Protein AF-A0A6I2U4J9-F1 (afdb_monomer)

Secondary structure (DSSP, 8-state):
-HHHHHHHHHHHHHHHHHHHTT-TTS-HHHHHHHHHHHHHHHBS-TT-EEEEEPTTSSSEEEEEEHHHHHHHHHTPPSSEEEEEEEEEE-SSSS--EEEEEEEEEE-

Sequence (107 aa):
MKDQQAYMGTVKEMIEKLNSILDENINEDERINLSQSLLSEIFASPQAKVKTMDSTGKTVVSTETAEDFMLRLATMKPHKKIVGMSYKKTNGENFKLTELTVKIKQL

pLDDT: mean 87.15, std 12.12, range [46.25, 98.25]

Structure (mmCIF, N/CA/C/O backbone):
data_AF-A0A6I2U4J9-F1
#
_entry.id   AF-A0A6I2U4J9-F1
#
loop_
_atom_site.group_PDB
_atom_site.id
_atom_site.type_symbol
_atom_site.label_atom_id
_atom_site.label_alt_id
_atom_site.label_comp_id
_atom_site.label_asym_id
_atom_site.label_entity_id
_atom_site.label_seq_id
_atom_site.pdbx_PDB_ins_code
_atom_site.Cartn_x
_atom_site.Cartn_y
_atom_site.Cartn_z
_atom_site.occupancy
_atom_site.B_iso_or_equiv
_atom_site.auth_seq_id
_atom_site.auth_comp_id
_atom_site.auth_asym_id
_atom_site.auth_atom_id
_atom_site.pdbx_PDB_model_num
ATOM 1 N N . MET A 1 1 ? 3.407 21.865 16.594 1.00 50.59 1 MET A N 1
ATOM 2 C CA . MET A 1 1 ? 4.703 21.755 15.877 1.00 50.59 1 MET A CA 1
ATOM 3 C C . MET A 1 1 ? 5.328 20.362 16.002 1.00 50.59 1 MET A C 1
ATOM 5 O O . MET A 1 1 ? 5.630 19.794 14.965 1.00 50.59 1 MET A O 1
ATOM 9 N N . LYS A 1 2 ? 5.449 19.760 17.201 1.00 46.25 2 LYS A N 1
ATOM 10 C CA . LYS A 1 2 ? 5.971 18.380 17.365 1.00 46.25 2 LYS A CA 1
ATOM 11 C C . LYS A 1 2 ? 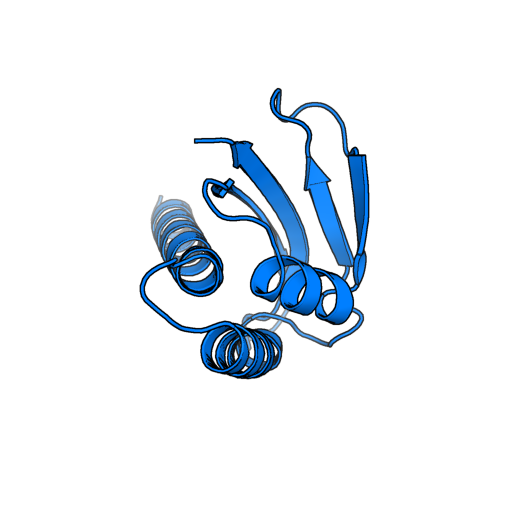5.154 17.306 16.618 1.00 46.25 2 LYS A C 1
ATOM 13 O O . LYS A 1 2 ? 5.739 16.467 15.941 1.00 46.25 2 LYS A O 1
ATOM 18 N N . ASP A 1 3 ? 3.824 17.402 16.636 1.0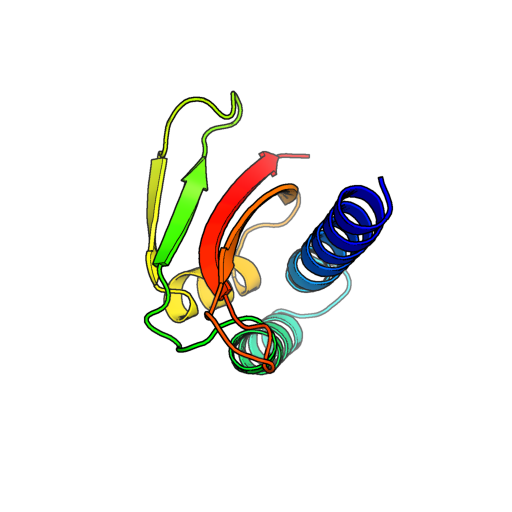0 53.34 3 ASP A N 1
ATOM 19 C CA . ASP A 1 3 ? 2.949 16.404 15.993 1.00 53.34 3 ASP A CA 1
ATOM 20 C C . ASP A 1 3 ? 3.007 16.435 14.458 1.00 53.34 3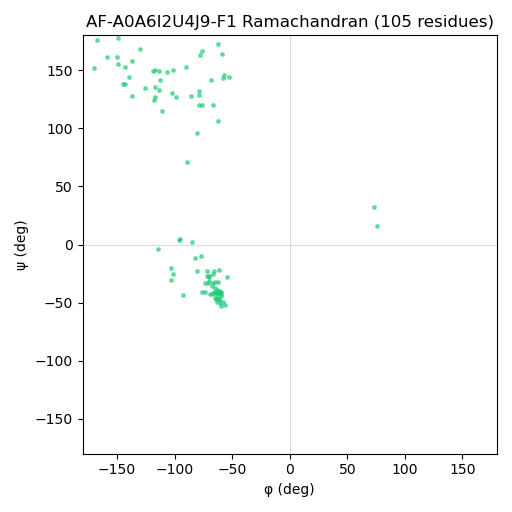 ASP A C 1
ATOM 22 O O . ASP A 1 3 ? 2.901 15.398 13.812 1.00 53.34 3 ASP A O 1
ATOM 26 N N . GLN A 1 4 ? 3.244 17.609 13.858 1.00 49.78 4 GLN A N 1
ATOM 27 C CA . GLN A 1 4 ? 3.431 17.743 12.406 1.00 49.78 4 GLN A CA 1
ATOM 28 C C . GLN A 1 4 ? 4.764 17.144 11.939 1.00 49.78 4 GLN A C 1
ATOM 30 O O . GLN A 1 4 ? 4.838 16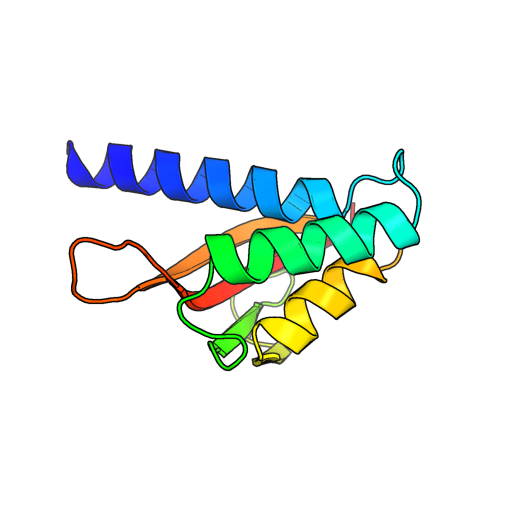.596 10.843 1.00 49.78 4 GLN A O 1
ATOM 35 N N . GLN A 1 5 ? 5.806 17.217 12.768 1.00 49.19 5 GLN A N 1
ATOM 36 C CA . GLN A 1 5 ? 7.131 16.694 12.442 1.00 49.19 5 GLN A CA 1
ATOM 37 C C . GLN A 1 5 ? 7.172 15.162 12.565 1.00 49.19 5 GLN A C 1
ATOM 39 O O . GLN A 1 5 ? 7.677 14.494 11.665 1.00 49.19 5 GLN A O 1
ATOM 44 N N . ALA A 1 6 ? 6.532 14.601 13.600 1.00 57.81 6 ALA A N 1
ATOM 45 C CA . ALA A 1 6 ? 6.302 13.157 13.720 1.00 57.81 6 ALA A CA 1
ATOM 46 C C . ALA A 1 6 ? 5.402 12.617 12.588 1.00 57.81 6 ALA A C 1
ATOM 48 O O . ALA A 1 6 ? 5.672 11.559 12.018 1.00 57.81 6 ALA A O 1
ATOM 49 N N . TYR A 1 7 ? 4.372 13.379 12.200 1.00 56.22 7 TYR A N 1
ATOM 50 C CA . TYR A 1 7 ? 3.506 13.069 11.060 1.00 56.22 7 TYR A CA 1
ATOM 51 C C . TYR A 1 7 ? 4.275 13.027 9.729 1.00 56.22 7 TYR A C 1
ATOM 53 O O . TYR A 1 7 ? 4.128 12.066 8.975 1.00 56.22 7 TYR A O 1
ATOM 61 N N . MET A 1 8 ? 5.124 14.024 9.446 1.00 58.16 8 MET A N 1
ATOM 62 C CA . MET A 1 8 ? 5.933 14.051 8.219 1.00 58.16 8 MET A CA 1
ATOM 63 C C . MET A 1 8 ? 7.000 12.948 8.182 1.00 58.16 8 MET A C 1
ATOM 65 O O . MET A 1 8 ? 7.229 12.385 7.113 1.00 58.16 8 MET A O 1
ATOM 69 N N . GLY A 1 9 ? 7.606 12.604 9.326 1.00 64.50 9 GLY A N 1
ATOM 70 C CA . GLY A 1 9 ? 8.522 11.461 9.439 1.00 64.50 9 GLY A CA 1
ATOM 71 C C . GLY A 1 9 ? 7.833 10.143 9.080 1.00 64.50 9 GLY A C 1
ATOM 72 O O . GLY A 1 9 ? 8.274 9.443 8.174 1.00 64.50 9 GLY A O 1
ATOM 73 N N . THR A 1 10 ? 6.664 9.896 9.678 1.00 77.50 10 THR A N 1
ATOM 74 C CA . THR A 1 10 ? 5.863 8.684 9.427 1.00 77.50 10 THR A CA 1
ATOM 75 C C . THR A 1 10 ? 5.438 8.569 7.956 1.00 77.50 10 THR A C 1
ATOM 77 O O . THR A 1 10 ? 5.496 7.494 7.368 1.00 77.50 10 THR A O 1
ATOM 80 N N . VAL A 1 11 ? 5.031 9.680 7.328 1.00 80.94 11 VAL A N 1
ATOM 81 C CA . VAL A 1 11 ? 4.645 9.702 5.905 1.00 80.94 11 VAL A CA 1
ATOM 82 C C . VAL A 1 11 ? 5.831 9.385 4.998 1.00 80.94 11 VAL A C 1
ATOM 84 O O . VAL A 1 11 ? 5.693 8.591 4.071 1.00 80.94 11 VAL A O 1
ATOM 87 N N . LYS A 1 12 ? 6.990 10.001 5.243 1.00 85.75 12 LYS A N 1
ATOM 88 C CA . LYS A 1 12 ? 8.184 9.785 4.422 1.00 85.75 12 LYS A CA 1
ATOM 89 C C . LYS A 1 12 ? 8.650 8.330 4.501 1.00 85.75 12 LYS A C 1
ATOM 91 O O . LYS A 1 12 ? 8.850 7.711 3.461 1.00 85.75 12 LYS A O 1
ATOM 96 N N . GLU A 1 13 ? 8.733 7.779 5.708 1.00 87.69 13 GLU A N 1
ATOM 97 C CA . GLU A 1 13 ? 9.107 6.379 5.938 1.00 87.69 13 GLU A CA 1
ATOM 98 C C . GLU A 1 13 ? 8.128 5.408 5.264 1.00 87.69 13 GLU A C 1
ATOM 100 O O . GLU A 1 13 ? 8.541 4.426 4.652 1.00 87.69 13 GLU A O 1
ATOM 105 N N . MET A 1 14 ? 6.823 5.691 5.310 1.00 88.81 14 MET A N 1
ATOM 106 C CA . MET A 1 14 ? 5.820 4.876 4.618 1.00 88.81 14 MET A CA 1
ATOM 107 C C . MET A 1 14 ? 5.951 4.942 3.097 1.00 88.81 14 MET A C 1
ATOM 109 O O . MET A 1 14 ? 5.836 3.916 2.430 1.00 88.81 14 MET A O 1
ATOM 113 N N . ILE A 1 15 ? 6.216 6.125 2.539 1.00 91.56 15 ILE A N 1
ATOM 114 C CA . ILE A 1 15 ? 6.484 6.277 1.105 1.00 91.56 15 ILE A CA 1
ATOM 115 C C . ILE A 1 15 ? 7.728 5.475 0.709 1.00 91.56 15 ILE A C 1
ATOM 117 O O . ILE A 1 15 ? 7.723 4.837 -0.340 1.00 91.56 15 ILE A O 1
ATOM 121 N N . GLU A 1 16 ? 8.783 5.495 1.521 1.00 91.88 16 GLU A N 1
ATOM 122 C CA . GLU A 1 16 ? 10.005 4.721 1.277 1.00 91.88 16 GLU A CA 1
ATOM 123 C C . GLU A 1 16 ? 9.734 3.211 1.326 1.00 91.88 16 GLU A C 1
ATOM 125 O O . GLU A 1 16 ? 10.083 2.513 0.376 1.00 91.88 16 GLU A O 1
ATOM 130 N N . LYS A 1 17 ? 9.018 2.720 2.348 1.00 92.25 17 LYS A N 1
ATOM 131 C CA . LYS A 1 17 ? 8.614 1.305 2.460 1.00 92.25 17 LYS A CA 1
ATOM 132 C C . LYS A 1 17 ? 7.741 0.835 1.300 1.00 92.25 17 LYS A C 1
ATOM 134 O O . LYS A 1 17 ? 7.912 -0.268 0.807 1.00 92.25 17 LYS A O 1
ATOM 139 N N . LEU A 1 18 ? 6.787 1.646 0.848 1.00 93.31 18 LEU A N 1
ATOM 140 C CA . LEU A 1 18 ? 5.951 1.254 -0.289 1.00 93.31 18 LEU A CA 1
ATOM 141 C C . LEU A 1 18 ? 6.723 1.333 -1.613 1.00 93.31 18 LEU A C 1
ATOM 143 O O . LEU A 1 18 ? 6.495 0.523 -2.505 1.00 93.31 18 LEU A O 1
ATOM 147 N N . ASN A 1 19 ? 7.651 2.282 -1.755 1.00 93.81 19 ASN A N 1
ATOM 148 C CA . ASN A 1 19 ? 8.493 2.368 -2.946 1.00 93.81 19 ASN A CA 1
ATOM 149 C C . ASN A 1 19 ? 9.546 1.256 -3.023 1.00 93.81 19 ASN A C 1
ATOM 151 O O .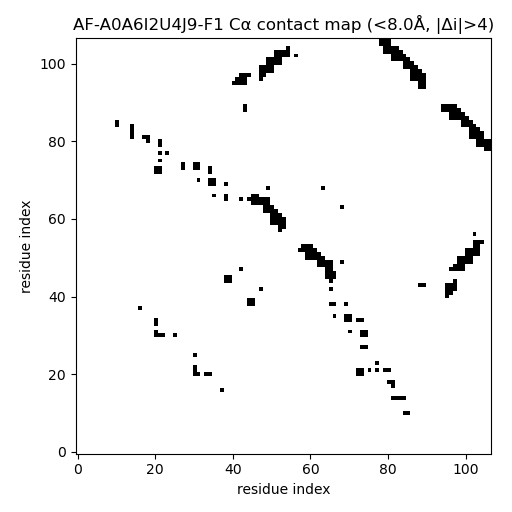 ASN A 1 19 ? 9.960 0.948 -4.134 1.00 93.81 19 ASN A O 1
ATOM 155 N N . SER A 1 20 ? 9.955 0.625 -1.917 1.00 93.06 20 SER A N 1
ATOM 156 C CA . SER A 1 20 ? 10.854 -0.538 -1.993 1.00 93.06 20 SER A CA 1
ATOM 157 C C . SER A 1 20 ? 10.189 -1.754 -2.646 1.00 93.06 20 SER A C 1
ATOM 159 O O . SER A 1 20 ? 10.871 -2.537 -3.293 1.00 93.06 20 SER A O 1
ATOM 161 N N . ILE A 1 21 ? 8.853 -1.868 -2.597 1.00 92.94 21 ILE A N 1
ATOM 162 C CA . ILE A 1 21 ? 8.096 -2.864 -3.384 1.00 92.94 21 ILE A CA 1
ATOM 163 C C . ILE A 1 21 ? 8.200 -2.580 -4.892 1.00 92.94 21 ILE A C 1
ATOM 165 O O . ILE A 1 21 ? 7.986 -3.475 -5.701 1.00 92.94 21 ILE A O 1
ATOM 169 N N . LEU A 1 22 ? 8.501 -1.343 -5.294 1.00 90.50 22 LEU A N 1
ATOM 170 C CA . LEU A 1 22 ? 8.664 -0.932 -6.692 1.00 90.50 22 LEU A CA 1
ATOM 171 C C . LEU A 1 22 ? 10.128 -0.945 -7.154 1.00 90.50 22 LEU A C 1
ATOM 173 O O . LEU A 1 22 ? 10.395 -0.507 -8.273 1.00 90.50 22 LEU A O 1
ATOM 177 N N . ASP A 1 23 ? 11.064 -1.397 -6.315 1.00 88.38 23 ASP A N 1
ATOM 178 C CA . ASP A 1 23 ? 12.475 -1.473 -6.683 1.00 88.38 23 ASP A CA 1
ATOM 179 C C . ASP A 1 23 ? 12.671 -2.516 -7.793 1.00 88.38 23 ASP A C 1
ATOM 181 O O . ASP A 1 23 ? 12.326 -3.687 -7.651 1.00 88.38 23 ASP A O 1
ATOM 185 N N . GLU A 1 24 ? 13.193 -2.063 -8.930 1.00 83.88 24 GLU A N 1
ATOM 186 C CA . GLU A 1 24 ? 13.426 -2.886 -10.119 1.00 83.88 24 GLU A CA 1
ATOM 187 C C . GLU A 1 24 ? 14.665 -3.781 -9.994 1.00 83.88 24 GLU A C 1
ATOM 189 O O . GLU A 1 24 ? 14.866 -4.667 -10.823 1.00 83.88 24 GLU A O 1
ATOM 194 N N . ASN A 1 25 ? 15.483 -3.569 -8.958 1.00 88.75 25 ASN A N 1
ATOM 195 C CA . ASN A 1 25 ? 16.668 -4.379 -8.690 1.00 88.75 25 ASN A CA 1
ATOM 196 C C . ASN A 1 25 ? 16.354 -5.682 -7.939 1.00 88.75 25 ASN A C 1
ATOM 198 O O . ASN A 1 25 ? 17.230 -6.540 -7.841 1.00 88.75 25 ASN A O 1
ATOM 202 N N . ILE A 1 26 ? 15.133 -5.835 -7.418 1.00 89.00 26 ILE A N 1
ATOM 203 C CA . ILE A 1 26 ? 14.653 -7.071 -6.787 1.00 89.00 26 ILE A CA 1
ATOM 204 C C . ILE A 1 26 ? 13.655 -7.786 -7.703 1.00 89.00 26 ILE A C 1
ATOM 206 O O . ILE A 1 26 ? 12.936 -7.159 -8.486 1.00 89.00 26 ILE A O 1
ATOM 210 N N . ASN A 1 27 ? 13.627 -9.117 -7.636 1.00 90.31 27 ASN A N 1
ATOM 211 C CA . ASN A 1 27 ? 12.784 -9.915 -8.530 1.00 90.31 27 ASN A CA 1
ATOM 212 C C . ASN A 1 27 ? 11.296 -9.878 -8.119 1.00 90.31 27 ASN A C 1
ATOM 214 O O . ASN A 1 27 ? 10.937 -9.428 -7.032 1.00 90.31 27 ASN A O 1
ATOM 218 N N . GLU A 1 28 ? 10.406 -10.332 -9.004 1.00 90.00 28 GLU A N 1
ATOM 219 C CA . GLU A 1 28 ? 8.954 -10.266 -8.774 1.00 90.00 28 GLU A CA 1
ATOM 220 C C . GLU A 1 28 ? 8.501 -11.061 -7.537 1.00 90.00 28 GLU A C 1
ATOM 222 O O . GLU A 1 28 ? 7.696 -10.555 -6.755 1.00 90.00 28 GLU A O 1
ATOM 227 N N . ASP A 1 29 ? 9.071 -12.244 -7.297 1.00 92.50 29 ASP A N 1
ATOM 228 C CA . ASP A 1 29 ? 8.742 -13.070 -6.127 1.00 92.50 29 ASP A CA 1
ATOM 229 C C . ASP A 1 29 ? 9.141 -12.374 -4.814 1.00 92.50 29 ASP A C 1
ATOM 231 O O . ASP A 1 29 ? 8.377 -12.349 -3.845 1.00 92.50 29 ASP A O 1
ATOM 235 N N . GLU A 1 30 ? 10.316 -11.742 -4.778 1.00 93.69 30 GLU A N 1
ATOM 236 C CA . GLU A 1 30 ? 10.778 -10.926 -3.652 1.00 93.69 30 GLU A CA 1
ATOM 237 C C . GLU A 1 30 ? 9.866 -9.721 -3.414 1.00 93.69 30 GLU A C 1
ATOM 239 O O . GLU A 1 30 ? 9.520 -9.430 -2.266 1.00 93.69 30 GLU A O 1
ATOM 244 N N . ARG A 1 31 ? 9.411 -9.056 -4.483 1.00 94.31 31 ARG A N 1
ATOM 245 C CA . ARG A 1 31 ? 8.455 -7.941 -4.392 1.00 94.31 31 ARG A CA 1
ATOM 246 C C . ARG A 1 31 ? 7.117 -8.398 -3.818 1.00 94.31 31 ARG A C 1
ATOM 248 O O . ARG A 1 31 ? 6.557 -7.704 -2.967 1.00 94.31 31 ARG A O 1
ATOM 255 N N . ILE A 1 32 ? 6.614 -9.561 -4.237 1.00 94.06 32 ILE A N 1
ATOM 256 C CA . ILE A 1 32 ? 5.369 -10.144 -3.716 1.00 94.06 32 ILE A CA 1
ATOM 257 C C . ILE A 1 32 ? 5.521 -10.469 -2.227 1.00 94.06 32 ILE A C 1
ATOM 259 O O . ILE A 1 32 ? 4.697 -10.024 -1.424 1.00 94.06 32 ILE A O 1
ATOM 263 N N . ASN A 1 33 ? 6.597 -11.151 -1.833 1.00 94.38 33 ASN A N 1
ATOM 264 C CA . ASN A 1 33 ? 6.867 -11.480 -0.430 1.00 94.38 33 ASN A CA 1
ATOM 265 C C . ASN A 1 33 ? 6.981 -10.223 0.444 1.00 94.38 33 ASN A C 1
ATOM 267 O O . ASN A 1 33 ? 6.378 -10.140 1.519 1.00 94.38 33 ASN A O 1
ATOM 271 N N . LEU A 1 34 ? 7.698 -9.205 -0.039 1.00 94.31 34 LEU A N 1
ATOM 272 C CA . LEU A 1 34 ? 7.822 -7.920 0.643 1.00 94.31 34 LEU A CA 1
ATOM 273 C C . LEU A 1 34 ? 6.461 -7.226 0.790 1.00 94.31 34 LEU A C 1
ATOM 275 O O . LEU A 1 34 ? 6.149 -6.702 1.860 1.00 94.31 34 LEU A O 1
ATOM 279 N N . SER A 1 35 ? 5.626 -7.262 -0.253 1.00 95.25 35 SER A N 1
ATOM 280 C CA . SER A 1 35 ? 4.284 -6.677 -0.221 1.00 95.25 35 SER A CA 1
ATOM 281 C C . SER A 1 35 ? 3.394 -7.320 0.850 1.00 95.25 35 SER A C 1
ATOM 283 O O . SER A 1 35 ? 2.714 -6.608 1.590 1.00 95.25 35 SER A O 1
ATOM 285 N N . GLN A 1 36 ? 3.462 -8.645 1.007 1.00 94.31 36 GLN A N 1
ATOM 286 C CA . GLN A 1 36 ? 2.705 -9.381 2.022 1.00 94.31 36 GLN A CA 1
ATOM 287 C C . GLN A 1 36 ? 3.215 -9.093 3.438 1.00 94.31 36 GLN A C 1
ATOM 289 O O . GLN A 1 36 ? 2.414 -8.849 4.343 1.00 94.31 36 GLN A O 1
ATOM 294 N N . SER A 1 37 ? 4.538 -9.045 3.629 1.00 94.06 37 SER A N 1
ATOM 295 C CA . SER A 1 37 ? 5.142 -8.667 4.913 1.00 94.06 37 SER A CA 1
ATOM 296 C C . SER A 1 37 ? 4.681 -7.271 5.345 1.00 94.06 37 SER A C 1
ATOM 298 O O . SER A 1 37 ? 4.177 -7.079 6.456 1.00 94.06 37 SER A O 1
ATOM 300 N N . LEU A 1 38 ? 4.778 -6.300 4.433 1.00 94.50 38 LEU A N 1
ATOM 301 C CA . LEU A 1 38 ? 4.414 -4.909 4.693 1.00 94.50 38 LEU A CA 1
ATOM 302 C C . LEU A 1 38 ? 2.903 -4.698 4.849 1.00 94.50 38 LEU A C 1
ATOM 304 O O . LEU A 1 38 ? 2.505 -3.782 5.568 1.00 94.50 38 LEU A O 1
ATOM 308 N N . LEU A 1 39 ? 2.050 -5.532 4.242 1.00 94.81 39 LEU A N 1
ATOM 309 C CA . LEU A 1 39 ? 0.593 -5.436 4.389 1.00 94.81 39 LEU A CA 1
ATOM 310 C C . LEU A 1 39 ? 0.187 -5.495 5.868 1.00 94.81 39 LEU A C 1
ATOM 312 O O . LEU A 1 39 ? -0.505 -4.602 6.359 1.00 94.81 39 LEU A O 1
ATOM 316 N N . SER A 1 40 ? 0.669 -6.513 6.587 1.00 90.19 40 SER A N 1
ATOM 317 C CA . SER A 1 40 ? 0.377 -6.695 8.014 1.00 90.19 40 SER A CA 1
ATOM 318 C C . SER A 1 40 ? 1.058 -5.648 8.900 1.00 90.19 40 SER A C 1
ATOM 320 O O . SER A 1 40 ? 0.544 -5.307 9.967 1.00 90.19 40 SER A O 1
ATOM 322 N N . GLU A 1 41 ? 2.197 -5.102 8.466 1.00 91.00 41 GLU A N 1
ATOM 323 C CA . GLU A 1 41 ? 2.932 -4.062 9.184 1.00 91.00 41 GLU A CA 1
ATOM 324 C C . GLU A 1 41 ? 2.229 -2.701 9.088 1.00 91.00 41 GLU A C 1
ATOM 326 O O . GLU A 1 41 ? 2.132 -1.981 10.084 1.00 91.00 41 GLU A O 1
ATOM 331 N N . ILE A 1 42 ? 1.694 -2.366 7.917 1.00 91.50 42 ILE A N 1
ATOM 332 C CA . ILE A 1 42 ? 1.168 -1.034 7.615 1.00 91.50 42 ILE A CA 1
ATOM 333 C C . ILE A 1 42 ? -0.333 -0.945 7.901 1.00 91.50 42 ILE A C 1
ATOM 335 O O . ILE A 1 42 ? -0.793 0.043 8.481 1.00 91.50 42 ILE A O 1
ATOM 339 N N . PHE A 1 43 ? -1.115 -1.952 7.514 1.00 93.81 43 PHE A N 1
ATOM 340 C CA . PHE A 1 43 ? -2.574 -1.868 7.517 1.00 93.81 43 PHE A CA 1
ATOM 341 C C . PHE A 1 43 ? -3.204 -2.568 8.719 1.00 93.81 43 PHE A C 1
ATOM 343 O O . PHE A 1 43 ? -2.682 -3.539 9.259 1.00 93.81 43 PHE A O 1
ATOM 350 N N . ALA A 1 44 ? -4.356 -2.056 9.150 1.00 93.81 44 ALA A N 1
ATOM 351 C CA . ALA A 1 44 ? -5.127 -2.633 10.250 1.00 93.81 44 ALA A CA 1
ATOM 352 C C . ALA A 1 44 ? -5.792 -3.957 9.848 1.00 93.81 44 ALA A C 1
ATOM 354 O O . ALA A 1 44 ? -6.052 -4.803 10.699 1.00 93.81 44 ALA A O 1
ATOM 355 N N . SER A 1 45 ? -6.076 -4.123 8.556 1.00 95.50 45 SER A N 1
ATOM 356 C CA . SER A 1 45 ? -6.555 -5.367 7.965 1.00 95.50 45 SER A CA 1
ATOM 357 C C . SER A 1 45 ? -6.274 -5.388 6.455 1.00 95.50 45 SER A C 1
ATOM 359 O O . SER A 1 45 ? -6.127 -4.320 5.852 1.00 95.50 45 SER A O 1
ATOM 361 N N . PRO A 1 46 ? -6.282 -6.573 5.816 1.00 97.06 46 PRO A N 1
ATOM 362 C CA . PRO A 1 46 ? -6.246 -6.703 4.353 1.00 97.06 46 PRO A CA 1
ATOM 363 C C . PRO A 1 46 ? -7.367 -5.922 3.643 1.00 97.06 46 PRO A C 1
ATOM 365 O O . PRO A 1 46 ? -7.191 -5.430 2.534 1.00 97.06 46 PRO A O 1
ATOM 368 N N . GLN A 1 47 ? -8.500 -5.733 4.330 1.00 97.56 47 GLN A N 1
ATOM 369 C CA . GLN A 1 47 ? -9.691 -5.025 3.848 1.00 97.56 47 GLN A CA 1
ATOM 370 C C . GLN A 1 47 ? -9.628 -3.500 4.040 1.00 97.56 47 GLN A C 1
ATOM 372 O O . GLN A 1 47 ? -10.594 -2.796 3.737 1.00 97.56 47 GLN A O 1
ATOM 377 N N . ALA A 1 48 ? -8.521 -2.964 4.568 1.00 96.88 48 ALA A N 1
ATOM 378 C CA . ALA A 1 48 ? -8.332 -1.522 4.663 1.00 96.88 48 ALA A CA 1
ATOM 379 C C . ALA A 1 48 ? -8.447 -0.874 3.276 1.00 96.88 48 ALA A C 1
ATOM 381 O O . ALA A 1 48 ? -8.078 -1.452 2.257 1.00 96.88 48 ALA A O 1
ATOM 382 N N . LYS A 1 49 ? -8.992 0.340 3.227 1.00 98.00 49 LYS A N 1
ATOM 383 C CA . LYS A 1 49 ? -9.350 0.975 1.957 1.00 98.00 49 LYS A CA 1
ATOM 384 C C . LYS A 1 49 ? -8.154 1.704 1.357 1.00 98.00 49 LYS A C 1
ATOM 386 O O . LYS A 1 49 ? -7.602 2.586 2.010 1.00 98.00 49 LYS A O 1
ATOM 391 N N . VAL A 1 50 ? -7.817 1.439 0.099 1.00 97.69 50 VAL A N 1
ATOM 392 C CA . VAL A 1 50 ? -6.797 2.199 -0.633 1.00 97.69 50 VAL A CA 1
ATOM 393 C C . VAL A 1 50 ? -7.425 2.969 -1.785 1.00 97.69 50 VAL A C 1
ATOM 395 O O . VAL A 1 50 ? -8.226 2.437 -2.546 1.00 97.69 50 VAL A O 1
ATOM 398 N N . LYS A 1 51 ? -7.071 4.247 -1.909 1.00 97.50 51 LYS A N 1
ATOM 399 C CA . LYS A 1 51 ? -7.487 5.144 -2.987 1.00 97.50 51 LYS A CA 1
ATOM 400 C C . LYS A 1 51 ? -6.267 5.595 -3.773 1.00 97.50 51 LYS A C 1
ATOM 402 O O . LYS A 1 51 ? -5.338 6.157 -3.196 1.00 97.50 51 LYS A O 1
ATOM 407 N N . THR A 1 52 ? -6.287 5.423 -5.089 1.00 94.69 52 THR A N 1
ATOM 408 C CA . THR A 1 52 ? -5.240 5.970 -5.961 1.00 94.69 52 THR A CA 1
ATOM 409 C C . THR A 1 52 ? -5.730 7.270 -6.581 1.00 94.69 52 THR A C 1
ATOM 411 O O . THR A 1 52 ? -6.810 7.307 -7.172 1.00 94.69 52 THR A O 1
ATOM 414 N N . MET A 1 53 ? -4.945 8.338 -6.449 1.00 94.06 53 MET A N 1
ATOM 415 C CA . MET A 1 53 ? -5.197 9.616 -7.111 1.00 94.06 53 MET A CA 1
ATOM 416 C C . MET A 1 53 ? -4.524 9.689 -8.480 1.00 94.06 53 MET A C 1
ATOM 418 O O . MET A 1 53 ? -3.477 9.078 -8.706 1.00 94.06 53 MET A O 1
ATOM 422 N N . ASP A 1 54 ? -5.111 10.486 -9.370 1.00 84.38 54 ASP A N 1
ATOM 423 C CA . ASP A 1 54 ? -4.497 10.860 -10.640 1.00 84.38 54 ASP A CA 1
ATOM 424 C C . ASP A 1 54 ? -3.187 11.660 -10.457 1.00 84.38 54 ASP A C 1
ATOM 426 O O . ASP A 1 54 ? -2.804 12.089 -9.361 1.00 84.38 54 ASP A O 1
ATOM 430 N N . SER A 1 55 ? -2.484 11.900 -11.566 1.00 78.56 55 SER A N 1
ATOM 431 C CA . SER A 1 55 ? -1.230 12.665 -11.587 1.00 78.56 55 SER A CA 1
ATOM 432 C C . SER A 1 55 ? -1.391 14.117 -11.111 1.00 78.56 55 SER A C 1
ATOM 434 O O . SER A 1 55 ? -0.422 14.725 -10.638 1.00 78.56 55 SER A O 1
ATOM 436 N N . THR A 1 56 ? -2.605 14.669 -11.162 1.00 81.81 56 THR A N 1
ATOM 437 C CA . THR A 1 56 ? -2.918 16.013 -10.657 1.00 81.81 56 THR A CA 1
ATOM 438 C C . THR A 1 56 ? -3.126 16.020 -9.140 1.00 81.81 56 THR A C 1
ATOM 440 O O . THR A 1 56 ? -2.872 17.034 -8.494 1.00 81.81 56 THR A O 1
ATOM 443 N N . GLY A 1 57 ? -3.473 14.875 -8.544 1.00 79.56 57 GLY A N 1
ATOM 444 C CA . GLY A 1 57 ? -3.821 14.735 -7.132 1.00 79.56 57 GLY A CA 1
ATOM 445 C C . GLY A 1 57 ? -5.221 15.252 -6.795 1.00 79.56 57 GLY A C 1
ATOM 446 O O . GLY A 1 57 ? -5.489 15.508 -5.625 1.00 79.56 57 GLY A O 1
ATOM 447 N N . LYS A 1 58 ? -6.084 15.463 -7.799 1.00 84.19 58 LYS A N 1
ATOM 448 C CA . LYS A 1 58 ? -7.433 16.023 -7.606 1.00 84.19 58 LYS A CA 1
ATOM 449 C C . LYS A 1 58 ? -8.533 14.970 -7.680 1.00 84.19 58 LYS A C 1
ATOM 451 O O . LYS A 1 58 ? -9.545 15.120 -7.000 1.00 84.19 58 LYS A O 1
ATOM 456 N N . THR A 1 59 ? -8.332 13.912 -8.462 1.00 88.38 59 THR A N 1
ATOM 457 C CA . THR A 1 59 ? -9.357 12.887 -8.701 1.00 88.38 59 THR A CA 1
ATOM 458 C C . THR A 1 59 ? -8.898 11.536 -8.183 1.00 88.38 59 THR A C 1
ATOM 460 O O . THR A 1 59 ? -7.767 11.123 -8.436 1.00 88.38 59 THR A O 1
ATOM 463 N N . VAL A 1 60 ? -9.787 10.820 -7.492 1.00 92.69 60 VAL A N 1
ATOM 464 C CA . VAL A 1 60 ? -9.593 9.399 -7.180 1.00 92.69 60 VAL A CA 1
ATOM 465 C C . VAL A 1 60 ? -9.938 8.589 -8.425 1.00 92.69 60 VAL A C 1
ATOM 467 O O . VAL A 1 60 ? -11.065 8.654 -8.905 1.00 92.69 60 VAL A O 1
ATOM 470 N N . VAL A 1 61 ? -8.970 7.835 -8.940 1.00 92.06 61 VAL A N 1
ATOM 471 C CA . VAL A 1 61 ? -9.114 7.030 -10.166 1.00 92.06 61 VAL A CA 1
ATOM 472 C C . VAL A 1 61 ? -9.297 5.543 -9.886 1.00 92.06 61 VAL A C 1
ATOM 474 O O . VAL A 1 61 ? -9.816 4.825 -10.733 1.00 92.06 61 VAL A O 1
ATOM 477 N N . SER A 1 62 ? -8.902 5.074 -8.701 1.00 93.81 62 SER A N 1
ATOM 478 C CA . SER A 1 62 ? -9.205 3.719 -8.240 1.00 93.81 62 SER A CA 1
ATOM 479 C C . SER A 1 62 ? -9.479 3.696 -6.743 1.00 93.81 62 SER A C 1
ATOM 481 O O . SER A 1 62 ? -8.998 4.538 -5.979 1.00 93.81 62 SER A O 1
ATOM 483 N N . THR A 1 63 ? -10.277 2.723 -6.324 1.00 96.75 63 THR A N 1
ATOM 484 C CA . THR A 1 63 ? -10.467 2.357 -4.925 1.00 96.75 63 THR A CA 1
ATOM 485 C C . THR A 1 63 ? -10.466 0.841 -4.841 1.00 96.75 63 THR A C 1
ATOM 487 O O . THR A 1 63 ? -11.210 0.198 -5.574 1.00 96.75 63 THR A O 1
ATOM 490 N N . GLU A 1 64 ? -9.645 0.290 -3.961 1.00 97.50 64 GLU A N 1
ATOM 491 C CA . GLU A 1 64 ? -9.445 -1.152 -3.802 1.00 97.50 64 GLU A CA 1
ATOM 492 C C . GLU A 1 64 ? -9.096 -1.487 -2.344 1.00 97.50 64 GLU A C 1
ATOM 494 O O . GLU A 1 64 ? -9.013 -0.587 -1.496 1.00 97.50 64 GLU A O 1
ATOM 499 N N . THR A 1 65 ? -8.939 -2.774 -2.038 1.00 98.25 65 THR A N 1
ATOM 500 C CA . THR A 1 65 ? -8.479 -3.223 -0.719 1.00 98.25 65 THR A CA 1
ATOM 501 C C . THR A 1 65 ? -6.965 -3.044 -0.580 1.00 98.25 65 THR A C 1
ATOM 503 O O . THR A 1 65 ? -6.248 -2.864 -1.565 1.00 98.25 65 THR A O 1
ATOM 506 N N . ALA A 1 66 ? -6.455 -3.071 0.649 1.00 97.38 66 ALA A N 1
ATOM 507 C CA . ALA A 1 66 ? -5.022 -2.998 0.894 1.00 97.38 66 ALA A CA 1
ATOM 508 C C . ALA A 1 66 ? -4.296 -4.221 0.330 1.00 97.38 66 ALA A C 1
ATOM 510 O O . ALA A 1 66 ? -3.218 -4.072 -0.232 1.00 97.38 66 ALA A O 1
ATOM 511 N N . GLU A 1 67 ? -4.898 -5.403 0.424 1.00 97.62 67 GLU A N 1
ATOM 512 C CA . GLU A 1 67 ? -4.358 -6.627 -0.169 1.00 97.62 67 GLU A CA 1
ATOM 513 C C . GLU A 1 67 ? -4.201 -6.511 -1.689 1.00 97.62 67 GLU A C 1
ATOM 515 O O . GLU A 1 67 ? -3.091 -6.674 -2.203 1.00 97.62 67 GLU A O 1
ATOM 520 N N . ASP A 1 68 ? -5.273 -6.122 -2.388 1.00 97.38 68 ASP A N 1
ATOM 521 C CA . ASP A 1 68 ? -5.252 -5.935 -3.844 1.00 97.38 68 ASP A CA 1
ATOM 522 C C . ASP A 1 68 ? -4.225 -4.876 -4.251 1.00 97.38 68 ASP A C 1
ATOM 524 O O . ASP A 1 68 ? -3.455 -5.066 -5.195 1.00 97.38 68 ASP A O 1
ATOM 528 N N . PHE A 1 69 ? -4.171 -3.769 -3.502 1.00 96.69 69 PHE A N 1
ATOM 529 C CA . PHE A 1 69 ? -3.227 -2.689 -3.752 1.00 96.69 69 PHE A CA 1
ATOM 530 C C . PHE A 1 69 ? -1.776 -3.146 -3.623 1.00 96.69 69 PHE A C 1
ATOM 532 O O . PHE A 1 69 ? -0.963 -2.837 -4.494 1.00 96.69 69 PHE A O 1
ATOM 539 N N . MET A 1 70 ? -1.438 -3.856 -2.544 1.00 96.19 70 MET A N 1
ATOM 540 C CA . MET A 1 70 ? -0.071 -4.303 -2.273 1.00 96.19 70 MET A CA 1
ATOM 541 C C . MET A 1 70 ? 0.391 -5.315 -3.324 1.00 96.19 70 MET A C 1
ATOM 543 O O . MET A 1 70 ? 1.493 -5.174 -3.858 1.00 96.19 70 MET A O 1
ATOM 547 N N . LEU A 1 71 ? -0.481 -6.252 -3.708 1.00 95.25 71 LEU A N 1
ATOM 548 C CA . LEU A 1 71 ? -0.200 -7.193 -4.791 1.00 95.25 71 LEU A CA 1
ATOM 549 C C . LEU A 1 71 ? -0.026 -6.472 -6.134 1.00 95.25 71 LEU A C 1
ATOM 551 O O . LEU A 1 71 ? 0.934 -6.720 -6.861 1.00 95.25 71 LEU A O 1
ATOM 555 N N . ARG A 1 72 ? -0.915 -5.525 -6.453 1.00 94.12 72 ARG A N 1
ATOM 556 C CA . ARG A 1 72 ? -0.815 -4.711 -7.671 1.00 94.12 72 ARG A CA 1
ATOM 557 C C . ARG A 1 72 ? 0.454 -3.865 -7.698 1.00 94.12 72 ARG A C 1
ATOM 559 O O . ARG A 1 72 ? 0.972 -3.587 -8.777 1.00 94.12 72 ARG A O 1
ATOM 566 N N . LEU A 1 73 ? 0.939 -3.413 -6.543 1.00 92.75 73 LEU A N 1
ATOM 567 C CA . LEU A 1 73 ? 2.198 -2.682 -6.420 1.00 92.75 73 LEU A CA 1
ATOM 568 C C . LEU A 1 73 ? 3.393 -3.592 -6.732 1.00 92.75 73 LEU A C 1
ATOM 570 O O . LEU A 1 73 ? 4.282 -3.189 -7.482 1.00 92.75 73 LEU A O 1
ATOM 574 N N . ALA A 1 74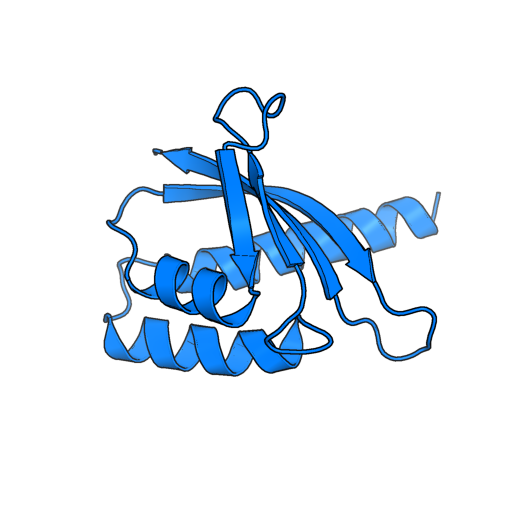 ? 3.375 -4.829 -6.232 1.00 93.00 74 ALA A N 1
ATOM 575 C CA . ALA A 1 74 ? 4.412 -5.828 -6.481 1.00 93.00 74 ALA A CA 1
ATOM 576 C C . ALA A 1 74 ? 4.480 -6.287 -7.947 1.00 93.00 74 ALA A C 1
ATOM 578 O O . ALA A 1 74 ? 5.567 -6.521 -8.458 1.00 93.00 74 ALA A O 1
ATOM 579 N N . THR A 1 75 ? 3.348 -6.340 -8.651 1.00 90.62 75 THR A N 1
ATOM 580 C CA . THR A 1 75 ? 3.282 -6.755 -10.069 1.00 90.62 75 THR A CA 1
ATOM 581 C C . THR A 1 75 ? 3.285 -5.574 -11.048 1.00 90.62 75 THR A C 1
ATOM 583 O O . THR A 1 75 ? 3.151 -5.730 -12.265 1.00 90.62 75 THR A O 1
ATOM 586 N N . MET A 1 76 ? 3.424 -4.344 -10.544 1.00 87.62 76 MET A N 1
ATOM 587 C CA . MET A 1 76 ? 3.375 -3.151 -11.380 1.00 87.62 76 MET A CA 1
ATOM 588 C C . MET A 1 76 ? 4.592 -3.056 -12.303 1.00 87.62 76 MET A C 1
ATOM 590 O O . MET A 1 76 ? 5.721 -3.309 -11.874 1.00 87.62 76 MET A O 1
ATOM 594 N N . LYS A 1 77 ? 4.355 -2.598 -13.545 1.00 76.06 77 LYS A N 1
ATOM 595 C CA . LYS A 1 77 ? 5.422 -2.253 -14.496 1.00 76.06 77 LYS A CA 1
ATOM 596 C C . LYS A 1 77 ? 6.434 -1.276 -13.868 1.00 76.06 77 LYS A C 1
ATOM 598 O O . LYS A 1 77 ? 5.999 -0.380 -13.133 1.00 76.06 77 LYS A O 1
ATOM 603 N N . PRO A 1 78 ? 7.729 -1.408 -14.210 1.00 70.12 78 PRO A N 1
ATOM 604 C CA . PRO A 1 78 ? 8.781 -0.508 -13.743 1.00 70.12 78 PRO A CA 1
ATOM 605 C C . PRO A 1 78 ? 8.510 0.955 -14.141 1.00 70.12 78 PRO A C 1
ATOM 607 O O . PRO A 1 78 ? 7.668 1.240 -14.999 1.00 70.12 78 PRO A O 1
ATOM 610 N N . HIS A 1 79 ? 9.219 1.884 -13.492 1.00 81.81 79 HIS A N 1
ATOM 611 C CA . HIS A 1 79 ? 9.101 3.347 -13.661 1.00 81.81 79 HIS A CA 1
ATOM 612 C C . HIS A 1 79 ? 7.842 3.989 -13.069 1.00 81.81 79 HIS A C 1
ATOM 614 O O . HIS A 1 79 ? 7.332 4.991 -13.573 1.00 81.81 79 HIS A O 1
ATOM 620 N N . LYS A 1 80 ? 7.324 3.452 -11.967 1.00 86.44 80 LYS A N 1
ATOM 621 C CA . LYS A 1 80 ? 6.319 4.145 -11.155 1.00 86.44 80 LYS A CA 1
ATOM 622 C C . LYS A 1 80 ? 6.866 4.418 -9.769 1.00 86.44 80 LYS A C 1
ATOM 624 O O . LYS A 1 80 ? 7.700 3.68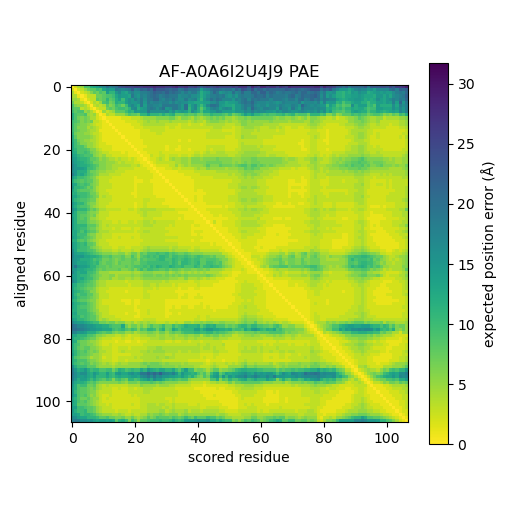0 -9.266 1.00 86.44 80 LYS A O 1
ATOM 629 N N . LYS A 1 81 ? 6.395 5.503 -9.160 1.00 90.50 81 LYS A N 1
ATOM 630 C CA . LYS A 1 81 ? 6.800 5.908 -7.816 1.00 90.50 81 LYS A CA 1
ATOM 631 C C . LYS A 1 81 ? 5.636 6.528 -7.065 1.00 90.50 81 LYS A C 1
ATOM 633 O O . LYS A 1 81 ? 4.898 7.347 -7.616 1.00 90.50 81 LYS A O 1
ATOM 638 N N . ILE A 1 82 ? 5.492 6.179 -5.795 1.00 92.06 82 ILE A N 1
ATOM 639 C CA . ILE A 1 82 ? 4.606 6.881 -4.869 1.00 92.06 82 ILE A CA 1
ATOM 640 C C . ILE A 1 82 ? 5.301 8.180 -4.467 1.00 92.06 82 ILE A C 1
ATOM 642 O O . ILE A 1 82 ? 6.406 8.169 -3.924 1.00 92.06 82 ILE A O 1
ATOM 646 N N . VAL A 1 83 ? 4.657 9.308 -4.763 1.00 91.69 83 VAL A N 1
ATOM 647 C CA . VAL A 1 83 ? 5.201 10.661 -4.536 1.00 91.69 83 VAL A CA 1
ATOM 648 C C . VAL A 1 83 ? 4.422 11.451 -3.487 1.00 91.69 83 VAL A C 1
ATOM 650 O O . VAL A 1 83 ? 4.785 12.576 -3.159 1.00 91.69 83 VAL A O 1
ATOM 653 N N . GLY A 1 84 ? 3.337 10.883 -2.968 1.00 90.31 84 GLY A N 1
ATOM 654 C CA . GLY A 1 84 ? 2.547 11.495 -1.911 1.00 90.31 84 GLY A CA 1
ATOM 655 C C . GLY A 1 84 ? 1.517 10.529 -1.353 1.00 90.31 84 GLY A C 1
ATOM 656 O O . GLY A 1 84 ? 1.042 9.639 -2.062 1.00 90.31 84 GLY A O 1
ATOM 657 N N . MET A 1 85 ? 1.164 10.729 -0.087 1.00 91.62 85 MET A N 1
ATOM 658 C CA . MET A 1 85 ? 0.118 9.965 0.574 1.00 91.62 85 MET A CA 1
ATOM 659 C C . MET A 1 85 ? -0.610 10.782 1.641 1.00 91.62 85 MET A C 1
ATOM 661 O O . MET A 1 85 ? -0.058 11.719 2.218 1.00 91.62 85 MET A O 1
ATOM 665 N N . SER A 1 86 ? -1.842 10.383 1.924 1.00 91.12 86 SER A N 1
ATOM 666 C CA . SER A 1 86 ? -2.598 10.744 3.122 1.00 91.12 86 SER A CA 1
ATOM 667 C C . SER A 1 86 ? -3.305 9.497 3.645 1.00 91.12 86 SER A C 1
ATOM 669 O O . SER A 1 86 ? -3.481 8.527 2.909 1.00 91.12 86 SER A O 1
ATOM 671 N N . TYR A 1 87 ? -3.674 9.466 4.922 1.00 92.56 87 TYR A N 1
ATOM 672 C CA . TYR A 1 87 ? -4.212 8.248 5.523 1.00 92.56 87 TYR A CA 1
ATOM 673 C C . TYR A 1 87 ? -5.199 8.532 6.656 1.00 92.56 87 TYR A C 1
ATOM 675 O O . TYR A 1 87 ? -5.212 9.614 7.244 1.00 92.56 87 TYR A O 1
ATOM 683 N N . LYS A 1 88 ? -5.999 7.516 6.983 1.00 91.94 88 LYS A N 1
ATOM 684 C CA . LYS A 1 88 ? -6.691 7.371 8.266 1.00 91.94 88 LYS A CA 1
ATOM 685 C C . LYS A 1 88 ? -6.111 6.169 8.994 1.00 91.94 88 LYS A C 1
ATOM 687 O O . LYS A 1 88 ? -5.670 5.204 8.369 1.00 91.94 88 LYS A O 1
ATOM 692 N N . LYS A 1 89 ? -6.119 6.237 10.318 1.00 89.69 89 LYS A N 1
ATOM 693 C CA . LYS A 1 89 ? -5.526 5.224 11.188 1.00 89.69 89 LYS A CA 1
ATOM 694 C C . LYS A 1 89 ? -6.495 4.778 12.273 1.00 89.69 89 LYS A C 1
ATOM 696 O O . LYS A 1 89 ? -7.533 5.401 12.485 1.00 89.69 89 LYS A O 1
ATOM 701 N N . THR A 1 90 ? -6.134 3.698 12.946 1.00 86.62 90 THR A N 1
ATOM 702 C CA . THR A 1 90 ? -6.754 3.237 14.188 1.00 86.62 90 THR A CA 1
ATOM 703 C C . THR A 1 90 ? -6.679 4.304 15.287 1.00 86.62 90 THR A C 1
ATOM 705 O O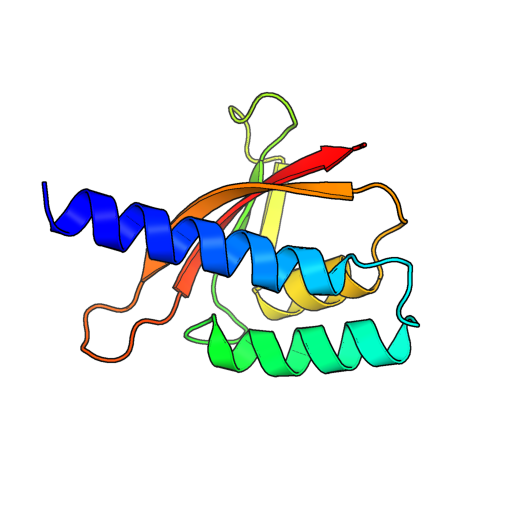 . THR A 1 90 ? -5.690 5.028 15.423 1.00 86.62 90 THR A O 1
ATOM 708 N N . ASN A 1 91 ? -7.735 4.382 16.101 1.00 76.00 91 ASN A N 1
ATOM 709 C CA . ASN A 1 91 ? -7.785 5.214 17.303 1.00 76.00 91 ASN A CA 1
ATOM 710 C C . ASN A 1 91 ? -7.248 4.392 18.487 1.00 76.00 91 ASN A C 1
ATOM 712 O O . ASN A 1 91 ? -8.018 3.915 19.313 1.00 76.00 91 ASN A O 1
ATOM 716 N N . GLY A 1 92 ? -5.943 4.128 18.517 1.00 67.12 92 GLY A N 1
ATOM 717 C CA . GLY A 1 92 ? -5.301 3.340 19.571 1.00 67.12 92 GLY A CA 1
ATOM 718 C C . GLY A 1 92 ? -3.779 3.448 19.520 1.00 67.12 92 GLY A C 1
ATOM 719 O O . GLY A 1 92 ? -3.233 4.084 18.619 1.00 67.12 92 GLY A O 1
ATOM 720 N N . GLU A 1 93 ? -3.099 2.827 20.484 1.00 63.50 93 GLU A N 1
ATOM 721 C CA . GLU A 1 93 ? -1.630 2.859 20.592 1.00 63.50 93 GLU A CA 1
ATOM 722 C C . GLU A 1 93 ? -0.938 2.171 19.404 1.00 63.50 93 GLU A C 1
ATOM 724 O O . GLU A 1 93 ? 0.110 2.618 18.941 1.00 63.50 93 GLU A O 1
ATOM 729 N N . ASN A 1 94 ? -1.570 1.138 18.837 1.00 74.50 94 ASN A N 1
ATOM 730 C CA . ASN A 1 94 ? -1.078 0.451 17.647 1.00 74.50 94 ASN A CA 1
ATOM 731 C C . ASN A 1 94 ? -1.447 1.230 16.385 1.00 74.50 94 ASN A C 1
ATOM 733 O O . ASN A 1 94 ? -2.548 1.082 15.848 1.00 74.50 94 ASN A O 1
ATOM 737 N N . PHE A 1 95 ? -0.508 2.045 15.906 1.00 84.81 95 PHE A N 1
ATOM 738 C CA . PHE A 1 95 ? -0.627 2.791 14.657 1.00 84.81 95 PHE A CA 1
ATOM 739 C C . PHE A 1 95 ? -0.754 1.830 13.463 1.00 84.81 95 PHE A C 1
ATOM 741 O O . PHE A 1 95 ? 0.220 1.201 13.055 1.00 84.81 95 PHE A O 1
ATOM 748 N N . LYS A 1 96 ? -1.959 1.722 12.892 1.00 90.12 96 LYS A N 1
ATOM 749 C CA . LYS A 1 96 ? -2.238 0.939 11.678 1.00 90.12 96 LYS A CA 1
ATOM 750 C C . LYS A 1 96 ? -3.197 1.690 10.765 1.00 90.12 96 LYS A C 1
ATOM 752 O O . LYS A 1 96 ? -4.116 2.360 11.243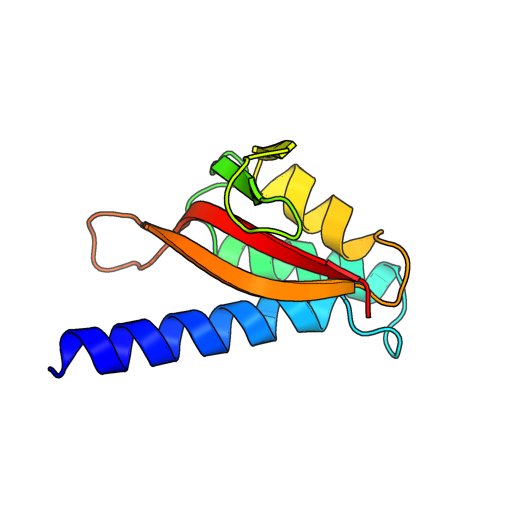 1.00 90.12 96 LYS A O 1
ATOM 757 N N . LEU A 1 97 ? -3.005 1.575 9.453 1.00 92.50 97 LEU A N 1
ATOM 758 C CA . LEU A 1 97 ? -3.821 2.281 8.468 1.00 92.50 97 LEU A CA 1
ATOM 759 C C . LEU A 1 97 ? -5.167 1.582 8.255 1.00 92.50 97 LEU A C 1
ATOM 761 O O . LEU A 1 97 ? -5.225 0.387 7.976 1.00 92.50 97 LEU A O 1
ATOM 765 N N . THR A 1 98 ? -6.252 2.345 8.351 1.00 94.50 98 THR A N 1
ATOM 766 C CA . THR A 1 98 ? -7.613 1.903 7.995 1.00 94.50 98 THR A CA 1
ATOM 767 C C . THR A 1 98 ? -8.031 2.425 6.620 1.00 94.50 98 THR A C 1
ATOM 769 O O . THR A 1 98 ? -8.847 1.807 5.937 1.00 94.50 98 THR A O 1
ATOM 772 N N . GLU A 1 99 ? -7.439 3.542 6.190 1.00 95.56 99 GLU A N 1
ATOM 773 C CA . GLU A 1 99 ? -7.581 4.093 4.847 1.00 95.56 99 GLU A CA 1
ATOM 774 C C . GLU A 1 99 ? -6.248 4.704 4.401 1.00 95.56 99 GLU A C 1
ATOM 776 O O . GLU A 1 99 ? -5.603 5.412 5.171 1.00 95.56 99 GLU A O 1
ATOM 781 N N . LEU A 1 100 ? -5.858 4.480 3.152 1.00 95.38 100 LEU A N 1
ATOM 782 C CA . LEU A 1 100 ? -4.695 5.085 2.516 1.00 95.38 100 LEU A CA 1
ATOM 783 C C . LEU A 1 100 ? -5.138 5.757 1.215 1.00 95.38 100 LEU A C 1
ATOM 785 O O . LEU A 1 100 ? -5.877 5.184 0.423 1.00 95.38 100 LEU A O 1
ATOM 789 N N . THR A 1 101 ? -4.672 6.972 0.968 1.00 95.38 101 THR A N 1
ATOM 790 C CA . THR A 1 101 ? -4.776 7.643 -0.327 1.00 95.38 101 THR A CA 1
ATOM 791 C C . THR A 1 101 ? -3.370 7.894 -0.843 1.00 95.38 101 THR A C 1
ATOM 793 O O . THR A 1 101 ? -2.573 8.519 -0.149 1.00 95.38 101 THR A O 1
ATOM 796 N N . VAL A 1 102 ? -3.055 7.420 -2.046 1.00 94.75 102 VAL A N 1
ATOM 797 C CA . VAL A 1 102 ? -1.724 7.544 -2.658 1.00 94.75 102 VAL A CA 1
ATOM 798 C C . VAL A 1 102 ? -1.769 8.330 -3.954 1.00 94.75 102 VAL A C 1
ATOM 800 O O . VAL A 1 102 ? -2.734 8.267 -4.714 1.00 94.75 102 VAL A O 1
ATOM 803 N N . LYS A 1 103 ? -0.672 9.028 -4.238 1.00 93.31 103 LYS A N 1
ATOM 804 C CA . LYS A 1 103 ? -0.382 9.626 -5.537 1.00 93.31 103 LYS A CA 1
ATOM 805 C C . LYS A 1 103 ? 0.778 8.875 -6.181 1.00 93.31 103 LYS A C 1
ATOM 807 O O . LYS A 1 103 ? 1.901 8.930 -5.678 1.00 93.31 103 LYS A O 1
ATOM 812 N N . ILE A 1 104 ? 0.504 8.206 -7.300 1.00 89.81 104 ILE A N 1
ATOM 813 C CA . ILE A 1 104 ? 1.510 7.481 -8.084 1.00 89.81 104 ILE A CA 1
ATOM 814 C C . ILE A 1 104 ? 1.870 8.318 -9.310 1.00 89.81 104 ILE A C 1
ATOM 816 O O . ILE A 1 104 ? 0.993 8.787 -10.034 1.00 89.81 104 ILE A O 1
ATOM 820 N N . LYS A 1 105 ? 3.167 8.507 -9.542 1.00 87.81 105 LYS A N 1
ATOM 821 C CA . LYS A 1 105 ? 3.709 9.184 -10.719 1.00 87.81 105 LYS A CA 1
ATOM 822 C C . LYS A 1 105 ? 4.462 8.172 -11.581 1.00 87.81 105 LYS A C 1
ATOM 824 O O . LYS A 1 105 ? 5.144 7.303 -11.045 1.00 87.81 105 LYS A O 1
ATOM 829 N N . GLN A 1 106 ? 4.340 8.304 -12.897 1.00 83.00 106 GLN A N 1
ATOM 830 C CA . GLN A 1 106 ? 5.238 7.650 -13.844 1.00 83.00 106 GLN A CA 1
ATOM 831 C C . GLN A 1 106 ? 6.546 8.454 -13.923 1.00 83.00 106 GLN A C 1
ATOM 833 O O . GLN A 1 106 ? 6.496 9.689 -13.967 1.00 83.00 106 GLN A O 1
ATOM 838 N N . LEU A 1 107 ? 7.681 7.763 -13.832 1.00 76.69 107 LEU A N 1
ATOM 839 C CA . LEU A 1 107 ? 9.024 8.336 -13.914 1.00 76.69 107 LEU A CA 1
ATOM 840 C C . LEU A 1 107 ? 9.461 8.504 -15.369 1.00 76.69 107 LEU A C 1
ATOM 842 O O . LEU A 1 107 ? 9.071 7.652 -16.199 1.00 76.69 107 LEU A O 1
#

Foldseek 3Di:
DVVVVVVVVVFVVVQVLLCVLQDPVDDLVVSQVSLVVVLVVAAPDQQQKEFEAEQVNPDTPDIDGSVVVSNCSSVDDHQKGFPGKDFDFDPDPRTHTNYIYTYMDGD

Radius of gyration: 13.45 Å; Cα contacts (8 Å, |Δi|>4): 172; chains: 1; bounding box: 27×35×35 Å

Organism: NCBI:txid165179

Nearest PDB structures (foldseek):
  3rp7-assembly1_A  TM=3.725E-01  e=5.631E+00  Klebsiella pneumoniae subsp. pneumoniae MGH 78578
  5tt3-assembly4_G  TM=2.692E-01  e=5.631E+00  Helicobacter pylori 26695
  5tv3-assembly4_G  TM=2.086E-01  e=3.277E+00  Helicobacter pylori 26695
  4ygf-assembly2_D  TM=2.564E-01  e=9.043E+00  Helicobacter pylori 26695

Mean predicted aligned error: 5.17 Å

Solvent-accessible surface area (backbone atoms only — not comparable to full-atom values): 5811 Å² total; per-residue (Å²): 112,72,67,59,52,56,49,51,51,54,50,53,54,48,42,51,60,59,38,58,31,49,42,81,92,54,55,61,68,58,17,41,53,49,27,58,57,47,44,69,65,48,29,68,43,59,76,17,41,30,32,37,28,38,85,84,65,80,47,78,78,45,75,47,33,39,49,60,48,33,50,50,45,22,71,46,72,79,56,53,42,62,79,46,73,52,74,42,60,51,97,57,91,69,75,20,30,48,30,41,36,36,27,53,41,79,107